Protein AF-A0A2P6SHW0-F1 (afdb_monomer_lite)

Structure (mmCIF, N/CA/C/O backbone):
data_AF-A0A2P6SHW0-F1
#
_entry.id   AF-A0A2P6SHW0-F1
#
loop_
_atom_site.group_PDB
_atom_site.id
_atom_site.type_symbol
_atom_site.label_atom_id
_atom_site.label_alt_id
_atom_site.label_comp_id
_atom_site.label_asym_id
_atom_site.label_entity_id
_atom_site.label_seq_id
_atom_site.pdbx_PDB_ins_code
_atom_site.Cartn_x
_atom_site.Cartn_y
_atom_site.Cartn_z
_atom_site.occupancy
_atom_site.B_iso_or_equiv
_atom_site.auth_seq_id
_atom_site.auth_comp_id
_atom_site.auth_asym_id
_atom_site.auth_atom_id
_atom_site.pdbx_PDB_model_num
ATOM 1 N N . MET A 1 1 ? 6.564 10.020 26.197 1.00 31.25 1 MET A N 1
ATOM 2 C CA . MET A 1 1 ? 7.421 9.644 25.057 1.00 31.25 1 MET A CA 1
ATOM 3 C C . MET A 1 1 ? 6.679 8.527 24.345 1.00 31.25 1 MET A C 1
ATOM 5 O O . MET A 1 1 ? 6.339 7.565 25.016 1.00 31.25 1 MET A O 1
ATOM 9 N N . TRP A 1 2 ? 6.265 8.712 23.091 1.00 43.66 2 TRP A N 1
ATOM 10 C CA . TRP A 1 2 ? 5.608 7.638 22.340 1.00 43.66 2 TRP A CA 1
ATOM 11 C C . TRP A 1 2 ? 6.715 6.735 21.805 1.00 43.66 2 TRP A C 1
ATOM 13 O O . TRP A 1 2 ? 7.603 7.234 21.118 1.00 43.66 2 TRP A O 1
ATOM 23 N N . GLU A 1 3 ? 6.705 5.453 22.159 1.00 49.56 3 GLU A N 1
ATOM 24 C CA . GLU A 1 3 ? 7.564 4.474 21.495 1.00 49.56 3 GLU A CA 1
ATOM 25 C C . GLU A 1 3 ? 7.088 4.370 20.046 1.00 49.56 3 GLU A C 1
ATOM 27 O O . GLU A 1 3 ? 5.957 3.966 19.769 1.00 49.56 3 GLU A O 1
ATOM 32 N N . GLN A 1 4 ? 7.917 4.843 19.118 1.00 46.69 4 GLN A N 1
ATOM 33 C CA . GLN A 1 4 ? 7.692 4.603 17.702 1.00 46.69 4 GLN A CA 1
ATOM 34 C C . GLN A 1 4 ? 7.961 3.119 17.456 1.00 46.69 4 GLN A C 1
ATOM 36 O O . GLN A 1 4 ? 9.050 2.636 17.750 1.00 46.69 4 GLN A O 1
ATOM 41 N N . SER A 1 5 ? 6.956 2.398 16.957 1.00 53.84 5 SER A N 1
ATOM 42 C CA . SER A 1 5 ? 7.150 1.029 16.479 1.00 53.84 5 SER A CA 1
ATOM 43 C C . SER A 1 5 ? 8.226 1.026 15.396 1.00 53.84 5 SER A C 1
ATOM 45 O O . SER A 1 5 ? 8.165 1.845 14.478 1.00 53.84 5 SER A O 1
ATOM 47 N N . GLU A 1 6 ? 9.167 0.082 15.475 1.00 58.34 6 GLU A N 1
ATOM 48 C CA . GLU A 1 6 ? 10.156 -0.171 14.418 1.00 58.34 6 GLU A CA 1
ATOM 49 C C . GLU A 1 6 ? 9.491 -0.469 13.066 1.00 58.34 6 GLU A C 1
ATOM 51 O O . GLU A 1 6 ? 10.109 -0.284 12.020 1.00 58.34 6 GLU A O 1
ATOM 56 N N . ASN A 1 7 ? 8.217 -0.883 13.075 1.00 60.38 7 ASN A N 1
ATOM 57 C CA . ASN A 1 7 ? 7.431 -1.106 11.874 1.00 60.38 7 ASN A CA 1
ATOM 58 C C . ASN A 1 7 ? 6.019 -0.495 12.027 1.00 60.38 7 ASN A C 1
ATOM 60 O O . ASN A 1 7 ? 5.117 -1.141 12.575 1.00 60.38 7 ASN A O 1
ATOM 64 N N . PRO A 1 8 ? 5.801 0.768 11.615 1.00 58.44 8 PRO A N 1
ATOM 65 C CA . PRO A 1 8 ? 4.510 1.441 11.780 1.00 58.44 8 PRO A CA 1
ATOM 66 C C . PRO A 1 8 ? 3.380 0.764 10.989 1.00 58.44 8 PRO A C 1
ATOM 68 O O . PRO A 1 8 ? 2.234 0.803 11.429 1.00 58.44 8 PRO A O 1
ATOM 71 N N . ASP A 1 9 ? 3.707 0.072 9.894 1.00 62.50 9 ASP A N 1
ATOM 72 C CA . ASP A 1 9 ? 2.746 -0.677 9.071 1.00 62.50 9 ASP A CA 1
ATOM 73 C C . ASP A 1 9 ? 2.290 -2.000 9.714 1.00 62.50 9 ASP A C 1
ATOM 75 O O . ASP A 1 9 ? 1.309 -2.599 9.275 1.00 62.50 9 ASP A O 1
ATOM 79 N N . ALA A 1 10 ? 2.967 -2.461 10.773 1.00 68.75 10 ALA A N 1
ATOM 80 C CA . ALA A 1 10 ? 2.590 -3.678 11.495 1.00 68.75 10 ALA A CA 1
ATOM 81 C C . ALA A 1 10 ? 1.446 -3.452 12.500 1.00 68.75 10 ALA A C 1
ATOM 83 O O . ALA A 1 10 ? 0.805 -4.411 12.938 1.00 68.75 10 ALA A O 1
ATOM 84 N N . ILE A 1 11 ? 1.178 -2.195 12.874 1.00 76.25 11 ILE A N 1
ATOM 85 C CA . ILE A 1 11 ? 0.118 -1.859 13.826 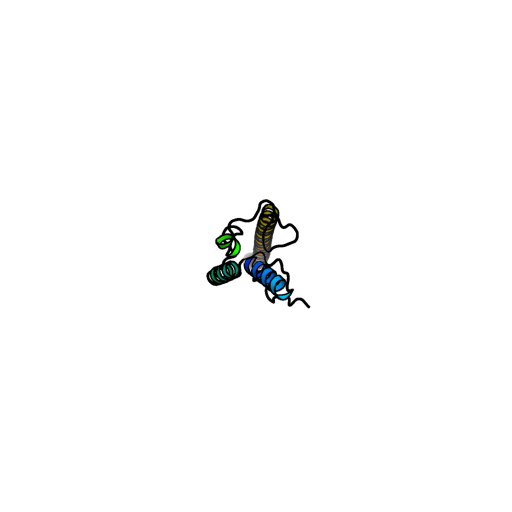1.00 76.25 11 ILE A CA 1
ATOM 86 C C . ILE A 1 11 ? -1.218 -1.830 13.086 1.00 76.25 11 ILE A C 1
ATOM 88 O O . ILE A 1 11 ? -1.475 -0.970 12.245 1.00 76.25 11 ILE A O 1
ATOM 92 N N . SER A 1 12 ? -2.119 -2.740 13.441 1.00 82.88 12 SER A N 1
ATOM 93 C CA . SER A 1 12 ? -3.476 -2.726 12.902 1.00 82.88 12 SER A CA 1
ATOM 94 C C . SER A 1 12 ? -4.404 -1.791 13.667 1.00 82.88 12 SER A C 1
ATOM 96 O O . SER A 1 12 ? -4.205 -1.464 14.839 1.00 82.88 12 SER A O 1
ATOM 98 N N . ARG A 1 13 ? -5.544 -1.500 13.038 1.00 85.88 13 ARG A N 1
ATOM 99 C CA . ARG A 1 13 ? -6.701 -0.884 13.694 1.00 85.88 13 ARG A CA 1
ATOM 100 C C . ARG A 1 13 ? -7.124 -1.608 14.977 1.00 85.88 13 ARG A C 1
ATOM 102 O O . ARG A 1 13 ? -7.507 -0.949 15.941 1.00 85.88 13 ARG A O 1
ATOM 109 N N . SER A 1 14 ? -7.070 -2.940 14.987 1.00 86.75 14 SER A N 1
ATOM 110 C CA . SER A 1 14 ? -7.445 -3.749 16.152 1.00 86.75 14 SER A CA 1
ATOM 111 C C . SER A 1 14 ? -6.499 -3.507 17.330 1.00 86.75 14 SER A C 1
ATOM 113 O O . SER A 1 14 ? -6.967 -3.352 18.455 1.00 86.75 14 SER A O 1
ATOM 115 N N . ASP A 1 15 ? -5.198 -3.363 17.069 1.00 86.75 15 ASP A N 1
ATOM 116 C CA . ASP A 1 15 ? -4.206 -3.049 18.105 1.00 86.75 15 ASP A CA 1
ATOM 117 C C . ASP A 1 15 ? -4.444 -1.645 18.670 1.00 86.75 15 ASP A C 1
ATOM 119 O O . ASP A 1 15 ? -4.453 -1.453 19.886 1.00 86.75 15 ASP A O 1
ATOM 123 N N . ILE A 1 16 ? -4.732 -0.669 17.801 1.00 85.69 16 ILE A N 1
ATOM 124 C CA . ILE A 1 16 ? -5.048 0.701 18.229 1.00 85.69 16 ILE A CA 1
ATOM 125 C C . ILE A 1 16 ? -6.323 0.722 19.082 1.00 85.69 16 ILE A C 1
ATOM 127 O O . ILE A 1 16 ? -6.365 1.403 20.109 1.00 85.69 16 ILE A O 1
ATOM 131 N N . TRP A 1 17 ? -7.357 -0.029 18.694 1.00 87.75 17 TRP A N 1
ATOM 132 C CA . TRP A 1 17 ? -8.601 -0.123 19.460 1.00 87.75 17 TRP A CA 1
ATOM 133 C C . TRP A 1 17 ? -8.371 -0.757 20.843 1.00 87.75 17 TRP A C 1
ATOM 135 O O . TRP A 1 17 ? -8.798 -0.185 21.848 1.00 87.75 17 TRP A O 1
ATOM 145 N N . ILE A 1 18 ? -7.619 -1.863 20.918 1.00 87.81 18 ILE A N 1
ATOM 146 C CA . ILE A 1 18 ? -7.246 -2.519 22.184 1.00 87.81 18 ILE A CA 1
ATOM 147 C C . ILE A 1 18 ? -6.459 -1.553 23.082 1.00 87.81 18 ILE A C 1
ATOM 149 O O . ILE A 1 18 ? -6.784 -1.391 24.260 1.00 87.81 18 ILE A O 1
ATOM 153 N N . HIS A 1 19 ? -5.453 -0.869 22.534 1.00 86.25 19 HIS A N 1
ATOM 154 C CA . HIS A 1 19 ? -4.653 0.096 23.288 1.00 86.25 19 HIS A CA 1
ATOM 155 C C . HIS A 1 19 ? -5.484 1.277 23.795 1.00 86.25 19 HIS A C 1
ATOM 157 O O . HIS A 1 19 ? -5.301 1.713 24.935 1.00 86.25 19 HIS A O 1
ATOM 163 N N . ALA A 1 20 ? -6.414 1.788 22.985 1.00 83.50 20 ALA A N 1
ATOM 164 C CA . ALA A 1 20 ? -7.306 2.870 23.388 1.00 83.50 20 ALA A CA 1
ATOM 165 C C . ALA A 1 20 ? -8.199 2.455 24.568 1.00 83.50 20 ALA A C 1
ATOM 167 O O . ALA A 1 20 ? -8.352 3.229 25.519 1.00 83.50 20 ALA A O 1
ATOM 168 N N . TYR A 1 21 ? -8.735 1.231 24.542 1.00 83.62 21 TYR A N 1
ATOM 169 C CA . TYR A 1 21 ? -9.495 0.670 25.657 1.00 83.62 21 TYR A CA 1
ATOM 170 C C . TYR A 1 21 ? -8.641 0.565 26.932 1.00 83.62 21 TYR A C 1
ATOM 172 O O . TYR A 1 21 ? -9.024 1.066 27.993 1.00 83.62 21 TYR A O 1
ATOM 180 N N . GLU A 1 22 ? -7.447 -0.027 26.844 1.00 84.12 22 GLU A N 1
ATOM 181 C CA . GLU A 1 22 ? -6.562 -0.196 28.004 1.00 84.12 22 GLU A CA 1
ATOM 182 C C . GLU A 1 22 ? -6.118 1.142 28.607 1.00 84.12 22 GLU A C 1
ATOM 184 O O . GLU A 1 22 ? -6.047 1.287 29.831 1.00 84.12 22 GLU A O 1
ATOM 189 N N . ALA A 1 23 ? -5.861 2.143 27.763 1.00 82.19 23 ALA A N 1
ATOM 190 C CA . ALA A 1 23 ? -5.525 3.491 28.201 1.00 82.19 23 ALA A CA 1
ATOM 191 C C . ALA A 1 23 ? -6.682 4.158 28.962 1.00 82.19 23 ALA A C 1
ATOM 193 O O . ALA A 1 23 ? -6.440 4.823 29.972 1.00 82.19 23 ALA A O 1
ATOM 194 N N . LYS A 1 24 ? -7.935 3.960 28.524 1.00 78.81 24 LYS A N 1
ATOM 195 C CA . LYS A 1 24 ? -9.123 4.445 29.249 1.00 78.81 24 LYS A CA 1
ATOM 196 C C . LYS A 1 24 ? -9.273 3.766 30.608 1.00 78.81 24 LYS A C 1
ATOM 198 O O . LYS A 1 24 ? -9.469 4.459 31.605 1.00 78.81 24 LYS A O 1
ATOM 203 N N . LYS A 1 25 ? -9.091 2.442 30.664 1.00 77.38 25 LYS A N 1
ATOM 204 C CA . LYS A 1 25 ? -9.150 1.667 31.913 1.00 77.38 25 LYS A CA 1
ATOM 205 C C . LYS A 1 25 ? -8.101 2.133 32.930 1.00 77.38 25 LYS A C 1
ATOM 207 O O . LYS A 1 25 ? -8.425 2.335 34.095 1.00 77.38 25 LYS A O 1
ATOM 212 N N . LYS A 1 26 ? -6.853 2.359 32.496 1.00 77.31 26 LYS A N 1
ATOM 213 C CA . LYS A 1 26 ? -5.766 2.849 33.370 1.00 77.31 26 LYS A CA 1
ATOM 214 C C . LYS A 1 26 ? -6.017 4.253 33.924 1.00 77.31 26 LYS A C 1
ATOM 216 O O . LYS A 1 26 ? -5.546 4.561 35.012 1.00 77.31 26 LYS A O 1
ATOM 221 N N . LYS A 1 27 ? -6.746 5.100 33.192 1.00 74.62 27 LYS A N 1
ATOM 222 C CA . LYS A 1 27 ? -7.087 6.464 33.626 1.00 74.62 27 LYS A CA 1
ATOM 223 C C . LYS A 1 27 ? -8.239 6.525 34.637 1.00 74.62 27 LYS A C 1
ATOM 225 O O . LYS A 1 27 ? -8.586 7.625 35.048 1.00 74.62 27 LYS A O 1
ATOM 230 N N . GLY A 1 28 ? -8.822 5.388 35.033 1.00 59.34 28 GLY A N 1
ATOM 231 C CA . GLY A 1 28 ? -9.915 5.356 36.010 1.00 59.34 28 GLY A CA 1
ATOM 232 C C . GLY A 1 28 ? -11.186 6.050 35.518 1.00 59.34 28 GLY A C 1
ATOM 233 O O . GLY A 1 28 ? -11.963 6.541 36.325 1.00 59.34 28 GLY A O 1
ATOM 234 N N . SER A 1 29 ? -11.384 6.131 34.198 1.00 59.28 29 SER A N 1
ATOM 235 C CA . SER A 1 29 ? -12.624 6.649 33.623 1.00 59.28 29 SER A CA 1
ATOM 236 C C . SER A 1 29 ? -13.778 5.746 34.065 1.00 59.28 29 SER A C 1
ATOM 238 O O . SER A 1 29 ? -13.797 4.575 33.707 1.00 59.28 29 SER A O 1
ATOM 240 N N . GLU A 1 30 ? -14.742 6.275 34.822 1.00 55.25 30 GLU A N 1
ATOM 241 C CA . GLU A 1 30 ? -15.989 5.570 35.188 1.00 55.25 30 GLU A CA 1
ATOM 242 C C . GLU A 1 30 ? -16.859 5.227 33.964 1.00 55.25 30 GLU A C 1
ATOM 244 O O . GLU A 1 30 ? -17.797 4.442 34.048 1.00 55.25 30 GLU A O 1
ATOM 249 N N . GLU A 1 31 ? -16.491 5.750 32.795 1.00 54.78 31 GLU A N 1
ATOM 250 C CA . GLU A 1 31 ? -17.109 5.519 31.496 1.00 54.78 31 GLU A CA 1
ATOM 251 C C . GLU A 1 31 ? -16.351 4.429 30.703 1.00 54.78 31 GLU A C 1
ATOM 253 O O . GLU A 1 31 ? -16.029 4.585 29.520 1.00 54.78 31 GLU A O 1
ATOM 258 N N . VAL A 1 32 ? -16.012 3.300 31.339 1.00 58.75 32 VAL A N 1
ATOM 259 C CA . VAL A 1 32 ? -15.626 2.096 30.581 1.00 58.75 32 VAL A CA 1
ATOM 260 C C . VAL A 1 32 ? -16.904 1.515 29.973 1.00 58.75 32 VAL A C 1
ATOM 262 O O . VAL A 1 32 ? -17.567 0.672 30.562 1.00 58.75 32 VAL A O 1
ATOM 265 N N . VAL A 1 33 ? -17.278 2.032 28.800 1.00 58.91 33 VAL A N 1
ATOM 266 C CA . VAL A 1 33 ? -18.514 1.669 28.076 1.00 58.91 33 VAL A CA 1
ATOM 267 C C . VAL A 1 33 ? -18.482 0.230 27.541 1.00 58.91 33 VAL A C 1
ATOM 269 O O . VAL A 1 33 ? -19.526 -0.354 27.270 1.00 58.91 33 VAL A O 1
ATOM 272 N N . GLU A 1 34 ? -17.295 -0.347 27.357 1.00 68.19 34 GLU A N 1
ATOM 273 C CA . GLU A 1 34 ? -17.113 -1.639 26.689 1.00 68.19 34 GLU A CA 1
ATOM 274 C C . GLU A 1 34 ? -16.863 -2.759 27.710 1.00 68.19 34 GLU A C 1
ATOM 276 O O . GLU A 1 34 ? -16.003 -2.640 28.583 1.00 68.19 34 GLU A O 1
ATOM 281 N N . ASP A 1 35 ? -17.619 -3.855 27.591 1.00 77.44 35 ASP A N 1
ATOM 282 C CA . ASP A 1 35 ? -17.512 -5.033 28.458 1.00 77.44 35 ASP A CA 1
ATOM 283 C C . ASP A 1 35 ? -16.103 -5.661 28.341 1.00 77.44 35 ASP A C 1
ATOM 285 O O . ASP A 1 35 ? -15.624 -5.888 27.222 1.00 77.44 35 ASP A O 1
ATOM 289 N N . PRO A 1 36 ? -15.408 -5.968 29.456 1.00 82.19 36 PRO A N 1
ATOM 290 C CA . PRO A 1 36 ? -14.113 -6.648 29.421 1.00 82.19 36 PRO A CA 1
ATOM 291 C C . PRO A 1 36 ? -14.105 -7.950 28.601 1.00 82.19 36 PRO A C 1
ATOM 293 O O . PRO A 1 36 ? -13.056 -8.295 28.045 1.00 82.19 36 PRO A O 1
ATOM 296 N N . GLU A 1 37 ? -15.235 -8.651 28.476 1.00 85.88 37 GLU A N 1
ATOM 297 C CA . GLU A 1 37 ? -15.334 -9.871 27.669 1.00 85.88 37 GLU A CA 1
ATOM 298 C C . GLU A 1 37 ? -15.245 -9.582 26.162 1.00 85.88 37 GLU A C 1
ATOM 300 O O . GLU A 1 37 ? -14.621 -10.344 25.423 1.00 85.88 37 GLU A O 1
ATOM 305 N N . ILE A 1 38 ? -15.760 -8.437 25.696 1.00 87.31 38 ILE A N 1
ATOM 306 C CA . ILE A 1 38 ? -15.634 -8.003 24.293 1.00 87.31 38 ILE A CA 1
ATOM 307 C C . ILE A 1 38 ? -14.159 -7.833 23.931 1.00 87.31 38 ILE A C 1
ATOM 309 O O . ILE A 1 38 ? -13.703 -8.300 22.889 1.00 87.31 38 ILE A O 1
ATOM 313 N N . VAL A 1 39 ? -13.379 -7.198 24.805 1.00 87.31 39 VAL A N 1
ATOM 314 C CA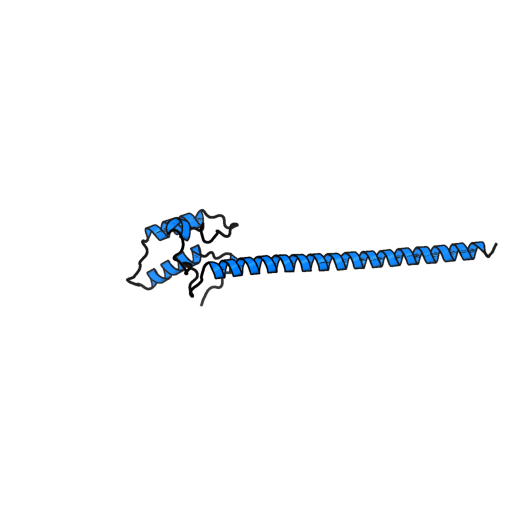 . VAL A 1 39 ? -11.952 -6.947 24.552 1.00 87.31 39 VAL A CA 1
ATOM 315 C C . VAL A 1 39 ? -11.171 -8.254 24.488 1.00 87.31 39 VAL A C 1
ATOM 317 O O . VAL A 1 39 ? -10.265 -8.396 23.666 1.00 87.31 39 VAL A O 1
ATOM 320 N N . LYS A 1 40 ? -11.538 -9.233 25.318 1.00 89.25 40 LYS A N 1
ATOM 321 C CA . LYS A 1 40 ? -10.957 -10.576 25.279 1.00 89.25 40 LYS A CA 1
ATOM 322 C C . LYS A 1 40 ? -11.265 -11.282 23.955 1.00 89.25 40 LYS A C 1
ATOM 324 O O . LYS A 1 40 ? -10.348 -11.840 23.355 1.00 89.25 40 LYS A O 1
ATOM 329 N N . GLN A 1 41 ? -12.500 -11.187 23.461 1.00 91.88 41 GLN A N 1
ATOM 330 C CA . GLN A 1 41 ? -12.876 -11.728 22.150 1.00 91.88 41 GLN A CA 1
ATOM 331 C C . GLN A 1 41 ? -12.115 -11.046 21.006 1.00 91.88 41 GLN A C 1
ATOM 333 O O . GLN A 1 41 ? -11.595 -11.732 20.129 1.00 91.88 41 GLN A O 1
ATOM 338 N N . VAL A 1 42 ? -11.973 -9.714 21.032 1.00 89.88 42 VAL A N 1
ATOM 339 C CA . VAL A 1 42 ? -11.198 -8.980 20.015 1.00 89.88 42 VAL A CA 1
ATOM 340 C C . VAL A 1 42 ? -9.727 -9.396 20.045 1.00 89.88 42 VAL A C 1
ATOM 342 O O . VAL A 1 42 ? -9.149 -9.640 18.990 1.00 89.88 42 VAL A O 1
ATOM 345 N N . LYS A 1 43 ? -9.119 -9.541 21.231 1.00 89.50 43 LYS A N 1
ATOM 346 C CA . LYS A 1 43 ? -7.738 -10.035 21.374 1.00 89.50 43 LYS A CA 1
ATOM 347 C C . LYS A 1 43 ? -7.567 -11.440 20.801 1.00 89.50 43 LYS A C 1
ATOM 349 O O . LYS A 1 43 ? -6.594 -11.688 20.098 1.00 89.50 43 LYS A O 1
ATOM 354 N N . GLN A 1 44 ? -8.516 -12.337 21.066 1.00 91.19 44 GLN A N 1
ATOM 355 C CA . GLN A 1 44 ? -8.499 -13.684 20.503 1.00 91.19 44 GLN A CA 1
ATOM 356 C C . GLN A 1 44 ? -8.602 -13.646 18.972 1.00 91.19 44 GLN A C 1
ATOM 358 O O . GLN A 1 44 ? -7.747 -14.205 18.293 1.00 91.19 44 GLN A O 1
ATOM 363 N N . LYS A 1 45 ? -9.584 -12.922 18.421 1.00 89.50 45 LYS A N 1
ATOM 364 C CA . LYS A 1 45 ? -9.743 -12.761 16.967 1.00 89.50 45 LYS A CA 1
ATOM 365 C C . LYS A 1 45 ? -8.540 -12.110 16.299 1.00 89.50 45 LYS A C 1
ATOM 367 O O . LYS A 1 45 ? -8.205 -12.457 15.173 1.00 89.50 45 LYS A O 1
ATOM 372 N N . ARG A 1 46 ? -7.869 -11.192 16.991 1.00 86.31 46 ARG A N 1
ATOM 373 C CA . ARG A 1 46 ? -6.634 -10.564 16.524 1.00 86.31 46 ARG A CA 1
ATOM 374 C C . ARG A 1 46 ? -5.465 -11.550 16.495 1.00 86.31 46 ARG A C 1
ATOM 376 O O . ARG A 1 46 ? -4.691 -11.509 15.551 1.00 86.31 46 ARG A O 1
ATOM 383 N N . ALA A 1 47 ? -5.354 -12.432 17.486 1.00 86.12 47 ALA A N 1
ATOM 384 C CA . ALA A 1 47 ? -4.337 -13.484 17.508 1.00 86.12 47 ALA A CA 1
ATOM 385 C C . ALA A 1 47 ? -4.596 -14.586 16.463 1.00 86.12 47 ALA A C 1
ATOM 387 O O . ALA A 1 47 ? -3.650 -15.178 15.959 1.00 86.12 47 ALA A O 1
ATOM 388 N N . GLU A 1 48 ? -5.865 -14.841 16.126 1.00 85.50 48 GLU A N 1
ATOM 389 C CA . GLU A 1 48 ? -6.277 -15.742 15.036 1.00 85.50 48 GLU A CA 1
ATOM 390 C C . GLU A 1 48 ? -6.030 -15.143 13.636 1.00 85.50 48 GLU A C 1
ATOM 392 O O . GLU A 1 48 ? -6.093 -15.864 12.642 1.00 85.50 48 GLU A O 1
ATOM 397 N N . GLN A 1 49 ? -5.775 -13.833 13.526 1.00 78.50 49 GLN A N 1
ATOM 398 C CA . GLN A 1 49 ? -5.491 -13.187 12.246 1.00 78.50 49 GLN A CA 1
ATOM 399 C C . GLN A 1 49 ? -4.032 -13.371 11.844 1.00 78.50 49 GLN A C 1
ATOM 401 O O . GLN A 1 49 ? -3.114 -12.970 12.557 1.00 78.50 49 GLN A O 1
ATOM 406 N N . GLU A 1 50 ? -3.836 -13.914 10.645 1.00 69.81 50 GLU A N 1
ATOM 407 C CA . GLU A 1 50 ? -2.518 -14.050 10.036 1.00 69.81 50 GLU A CA 1
ATOM 408 C C . GLU A 1 50 ? -1.845 -12.675 9.867 1.00 69.81 50 GLU A C 1
ATOM 410 O O . GLU A 1 50 ? -2.435 -11.774 9.261 1.00 69.81 50 GLU A O 1
ATOM 415 N N . PRO A 1 51 ? -0.588 -12.498 10.317 1.00 62.56 51 PRO A N 1
ATOM 416 C CA . PRO A 1 51 ? 0.115 -11.213 10.260 1.00 62.56 51 PRO A CA 1
ATOM 417 C C . PRO A 1 51 ? 0.398 -10.737 8.826 1.00 62.56 51 PRO A C 1
ATOM 419 O O . PRO A 1 51 ? 0.695 -9.565 8.613 1.00 62.56 51 PRO A O 1
ATOM 422 N N . SER A 1 52 ? 0.304 -11.632 7.837 1.00 57.62 52 SER A N 1
ATOM 423 C CA . SER A 1 52 ? 0.493 -11.315 6.415 1.00 57.62 52 SER A CA 1
ATOM 424 C C . SER A 1 52 ? -0.744 -10.707 5.746 1.00 57.62 52 SER A C 1
ATOM 426 O O . SER A 1 52 ? -0.640 -10.188 4.633 1.00 57.62 52 SER A O 1
ATOM 428 N N . GLN A 1 53 ? -1.909 -10.754 6.399 1.00 57.34 53 GLN A N 1
ATOM 429 C CA . GLN A 1 53 ? -3.139 -10.176 5.875 1.00 57.34 53 GLN A CA 1
ATOM 430 C C . GLN A 1 53 ? -3.401 -8.838 6.556 1.00 57.34 53 GLN A C 1
ATOM 432 O O . GLN A 1 53 ? -3.556 -8.766 7.771 1.00 57.34 53 GLN A O 1
ATOM 437 N N . THR A 1 54 ? -3.495 -7.767 5.770 1.00 61.78 54 THR A N 1
ATOM 438 C CA . THR A 1 54 ? -4.140 -6.536 6.227 1.00 61.78 54 THR A CA 1
ATOM 439 C C . THR A 1 54 ? -5.649 -6.773 6.150 1.00 61.78 54 THR A C 1
ATOM 441 O O . THR A 1 54 ? -6.209 -6.797 5.049 1.00 61.78 54 THR A O 1
ATOM 444 N N . PRO A 1 55 ? -6.337 -7.037 7.279 1.00 65.25 55 PRO A N 1
ATOM 445 C CA . PRO A 1 55 ? -7.753 -7.354 7.223 1.00 65.25 55 PRO A CA 1
ATOM 446 C C . PRO A 1 55 ? -8.522 -6.137 6.715 1.00 65.25 55 PRO A C 1
ATOM 448 O O . PRO A 1 55 ? -8.208 -4.986 7.041 1.00 65.25 55 PRO A O 1
ATOM 451 N N . SER A 1 56 ? -9.551 -6.390 5.908 1.00 76.62 56 SER A N 1
ATOM 452 C CA . SER A 1 56 ? -10.463 -5.334 5.487 1.00 76.62 56 SER A CA 1
ATOM 453 C C . SER A 1 56 ? -11.121 -4.709 6.728 1.00 76.62 56 SER A C 1
AT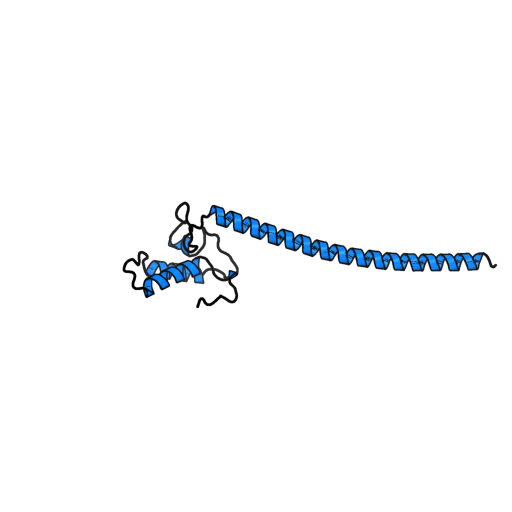OM 455 O O . SER A 1 56 ? -11.346 -5.385 7.732 1.00 76.62 56 SER A O 1
ATOM 457 N N . LEU A 1 57 ? -11.505 -3.428 6.662 1.00 78.12 57 LEU A N 1
ATOM 458 C CA . LEU A 1 57 ? -12.232 -2.763 7.761 1.00 78.12 57 LEU A CA 1
ATOM 459 C C . LEU A 1 57 ? -13.534 -3.488 8.160 1.00 78.12 57 LEU A C 1
ATOM 461 O O . LEU A 1 57 ? -14.067 -3.226 9.238 1.00 78.12 57 LEU A O 1
ATOM 465 N N . LYS A 1 58 ? -14.061 -4.351 7.281 1.00 80.19 58 LYS A N 1
ATOM 466 C CA . LYS A 1 58 ? -15.294 -5.119 7.485 1.00 80.19 58 LYS A CA 1
ATOM 467 C C . LYS A 1 58 ? -15.053 -6.473 8.149 1.00 80.19 58 LYS A C 1
ATOM 469 O O . LYS A 1 58 ? -15.968 -6.975 8.789 1.00 80.19 58 LYS A O 1
ATOM 474 N N . ASP A 1 59 ? -13.848 -7.022 8.016 1.00 84.50 59 ASP A N 1
ATOM 475 C CA . ASP A 1 59 ? -13.535 -8.401 8.407 1.00 84.50 59 ASP A CA 1
ATOM 476 C C . ASP A 1 59 ? -12.484 -8.481 9.523 1.00 84.50 59 ASP A C 1
ATOM 478 O O . ASP A 1 59 ? -12.111 -9.577 9.945 1.00 84.50 59 ASP A O 1
ATOM 482 N N . ASP A 1 60 ? -11.983 -7.340 10.005 1.00 87.00 60 ASP A N 1
ATOM 483 C CA . ASP A 1 60 ? -11.007 -7.311 11.090 1.00 87.00 60 ASP A CA 1
ATOM 484 C C . ASP A 1 60 ? -11.605 -7.736 12.448 1.00 87.00 60 ASP A C 1
ATOM 486 O O . ASP A 1 60 ? -12.813 -7.912 12.607 1.00 87.00 60 ASP A O 1
ATOM 490 N N . ALA A 1 61 ? -10.745 -7.916 13.456 1.00 89.06 61 ALA A N 1
ATOM 491 C CA . ALA A 1 61 ? -11.155 -8.503 14.731 1.00 89.06 61 ALA A CA 1
ATOM 492 C C . ALA A 1 61 ? -12.191 -7.631 15.458 1.00 89.06 61 ALA A C 1
ATOM 494 O O . ALA A 1 61 ? -13.121 -8.142 16.079 1.00 89.06 61 ALA A O 1
ATOM 495 N N . VAL A 1 62 ? -12.060 -6.307 15.335 1.00 89.00 62 VAL A N 1
ATOM 496 C CA . VAL A 1 62 ? -13.007 -5.342 15.902 1.00 89.00 62 VAL A CA 1
ATOM 497 C C . VAL A 1 62 ? -14.363 -5.447 15.205 1.00 89.00 62 VAL A C 1
ATOM 499 O O . VAL A 1 62 ? -15.384 -5.486 15.887 1.00 89.00 62 VAL A O 1
ATOM 502 N N . ALA A 1 63 ? -14.396 -5.533 13.873 1.00 88.75 63 ALA A N 1
ATOM 503 C CA . ALA A 1 63 ? -15.636 -5.652 13.110 1.00 88.75 63 ALA A CA 1
ATOM 504 C C . ALA A 1 63 ? -16.334 -7.002 13.323 1.00 88.75 63 ALA A C 1
ATOM 506 O O . ALA A 1 63 ? -17.561 -7.049 13.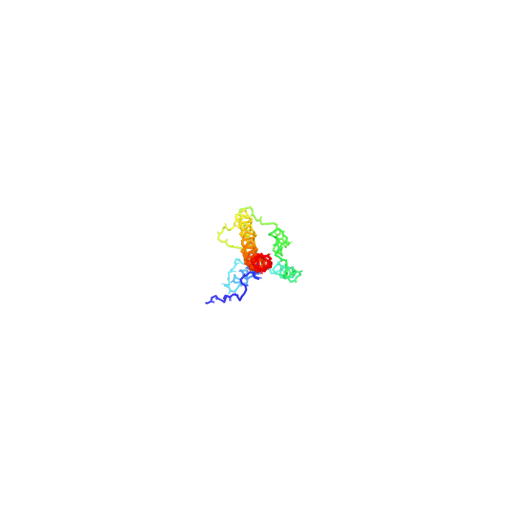372 1.00 88.75 63 ALA A O 1
ATOM 507 N N . GLN A 1 64 ? -15.580 -8.088 13.506 1.00 90.06 64 GLN A N 1
ATOM 508 C CA . GLN A 1 64 ? -16.151 -9.406 13.796 1.00 90.06 64 GLN A CA 1
ATOM 509 C C . GLN A 1 64 ? -16.860 -9.458 15.155 1.00 90.06 64 GLN A C 1
ATOM 511 O O . GLN A 1 64 ? -17.882 -10.129 15.280 1.00 90.06 64 GLN A O 1
ATOM 516 N N . VAL A 1 65 ? -16.336 -8.758 16.166 1.00 90.44 65 VAL A N 1
ATOM 517 C CA . VAL A 1 65 ? -16.896 -8.784 17.528 1.00 90.44 65 VAL A CA 1
ATOM 518 C C . VAL A 1 65 ? -17.952 -7.696 17.736 1.00 90.44 65 VAL A C 1
ATOM 520 O O . VAL A 1 65 ? -19.017 -7.964 18.283 1.00 90.44 65 VAL A O 1
ATOM 523 N N . LEU A 1 66 ? -17.682 -6.462 17.300 1.00 88.19 66 LEU A N 1
ATOM 524 C CA . LEU A 1 66 ? -18.575 -5.311 17.508 1.00 88.19 66 LEU A CA 1
ATOM 525 C C . LEU A 1 66 ? -19.548 -5.065 16.350 1.00 88.19 66 LEU A C 1
ATOM 527 O O . LEU A 1 66 ? -20.380 -4.154 16.420 1.00 88.19 66 LEU A O 1
ATOM 531 N N . GLY A 1 67 ? -19.423 -5.829 15.269 1.00 88.19 67 GLY A N 1
ATOM 532 C CA . GLY A 1 67 ? -20.137 -5.584 14.029 1.00 88.19 67 GLY A CA 1
ATOM 533 C C . GLY A 1 67 ? -19.564 -4.408 13.224 1.00 88.19 67 GLY A C 1
ATOM 534 O O . GLY A 1 67 ? -18.550 -3.798 13.587 1.00 88.19 67 GLY A O 1
ATOM 535 N N . PRO A 1 68 ? -20.227 -4.052 12.111 1.00 85.38 68 PRO A N 1
ATOM 536 C CA . PRO A 1 68 ? -19.756 -3.013 11.204 1.00 85.38 68 PRO A CA 1
ATOM 537 C C . PRO A 1 68 ? -19.603 -1.653 11.894 1.00 85.38 68 PRO A C 1
ATOM 539 O O . PRO A 1 68 ? -20.237 -1.348 12.912 1.00 85.38 68 PRO A O 1
ATOM 542 N N . ASP A 1 69 ? -18.742 -0.812 11.325 1.00 85.19 69 ASP A N 1
ATOM 543 C CA . ASP A 1 69 ? -18.531 0.539 11.831 1.00 85.19 69 ASP A CA 1
ATOM 544 C C . ASP A 1 69 ? -19.783 1.420 11.732 1.00 85.19 69 ASP A C 1
ATOM 546 O O . ASP A 1 69 ? -20.561 1.304 10.776 1.00 85.19 69 ASP A O 1
ATOM 550 N N . PRO A 1 70 ? -19.970 2.358 12.680 1.00 80.88 70 PRO A N 1
ATOM 551 C CA . PRO A 1 70 ? -21.026 3.349 12.590 1.00 80.88 70 PRO A CA 1
ATOM 552 C C . PRO A 1 70 ? -20.867 4.196 11.325 1.00 80.88 70 PRO A C 1
ATOM 554 O O . PRO A 1 70 ? -19.757 4.520 10.893 1.00 80.88 70 PRO A O 1
ATOM 557 N N . ARG A 1 71 ? -21.989 4.640 10.750 1.00 80.19 71 ARG A N 1
ATOM 558 C CA . ARG A 1 71 ? -21.956 5.516 9.573 1.00 80.19 71 ARG A CA 1
ATOM 559 C C . ARG A 1 71 ? -21.091 6.751 9.841 1.00 80.19 71 ARG A C 1
ATOM 561 O O . ARG A 1 71 ? -21.262 7.441 10.843 1.00 80.19 71 ARG A O 1
ATOM 568 N N . GLY A 1 72 ? -20.177 7.027 8.913 1.00 79.75 72 GLY A N 1
ATOM 569 C CA . GLY A 1 72 ? -19.345 8.228 8.934 1.00 79.75 72 GLY A CA 1
ATOM 570 C C . GLY A 1 72 ? -18.155 8.197 9.898 1.00 79.75 72 GLY A C 1
ATOM 571 O O . GLY A 1 72 ? -17.462 9.204 9.983 1.00 79.75 72 GLY A O 1
ATOM 572 N N . ARG A 1 73 ? -17.897 7.100 10.626 1.00 82.56 73 ARG A N 1
ATOM 573 C CA . ARG A 1 73 ? -16.768 7.016 11.568 1.00 82.56 73 ARG A CA 1
ATOM 574 C C . ARG A 1 73 ? -16.165 5.620 11.599 1.00 82.56 73 ARG A C 1
ATOM 576 O O . ARG A 1 73 ? -16.896 4.650 11.715 1.00 82.56 73 ARG A O 1
ATOM 583 N N . VAL A 1 74 ? -14.842 5.535 11.574 1.00 84.19 74 VAL A N 1
ATOM 584 C CA . VAL A 1 74 ? -14.109 4.275 11.738 1.00 84.19 74 VAL A CA 1
ATOM 585 C C . VAL A 1 74 ? -13.606 4.152 13.176 1.00 84.19 74 VAL A C 1
ATOM 587 O O . VAL A 1 74 ? -12.907 5.044 13.669 1.00 84.19 74 VAL A O 1
ATOM 590 N N . ARG A 1 75 ? -13.960 3.058 13.868 1.00 84.94 75 ARG A N 1
ATOM 591 C CA . ARG A 1 75 ? -13.449 2.782 15.223 1.00 84.94 75 ARG A CA 1
ATOM 592 C C . ARG A 1 75 ? -11.930 2.593 15.190 1.00 84.94 75 ARG A C 1
ATOM 594 O O . ARG A 1 75 ? -11.375 2.134 14.201 1.00 84.94 75 ARG A O 1
ATOM 601 N N . GLY A 1 76 ? -11.242 2.965 16.268 1.00 78.00 76 GLY A N 1
ATOM 602 C CA . GLY A 1 76 ? -9.800 2.714 16.406 1.00 78.00 76 GLY A CA 1
ATOM 603 C C . GLY A 1 76 ? -8.877 3.559 15.516 1.00 78.00 76 GLY A C 1
ATOM 604 O O . GLY A 1 76 ? -7.676 3.362 15.576 1.00 78.00 76 GLY A O 1
ATOM 605 N N . LEU A 1 77 ? -9.387 4.510 14.723 1.00 76.75 77 LEU A N 1
ATOM 606 C CA . LEU A 1 77 ? -8.555 5.404 13.891 1.00 76.75 77 LEU A CA 1
ATOM 607 C C . LEU A 1 77 ? -8.573 6.880 14.327 1.00 76.75 77 LEU A C 1
ATOM 609 O O . LEU A 1 77 ? -7.766 7.672 13.846 1.00 76.75 77 LEU A O 1
ATOM 613 N N . GLY A 1 78 ? -9.444 7.256 15.271 1.00 71.50 78 GLY A N 1
ATOM 614 C CA . GLY A 1 78 ? -9.525 8.625 15.797 1.00 71.50 78 GLY A CA 1
ATOM 615 C C . GLY A 1 78 ? -9.882 9.688 14.741 1.00 71.50 78 GLY A C 1
ATOM 616 O O . GLY A 1 78 ? -10.237 9.375 13.606 1.00 71.50 78 GLY A O 1
ATOM 617 N N . PHE A 1 79 ? -9.846 10.965 15.146 1.00 69.06 79 PHE A N 1
ATOM 618 C CA . PHE A 1 79 ? -9.857 12.162 14.276 1.00 69.06 79 PHE A CA 1
ATOM 619 C C . PHE A 1 79 ? -10.921 12.237 13.160 1.00 69.06 79 PHE A C 1
ATOM 621 O O . PHE A 1 79 ? -10.722 12.911 12.151 1.00 69.06 79 PHE A O 1
ATOM 628 N N . GLY A 1 80 ? -12.064 11.567 13.319 1.00 69.31 80 GLY A N 1
ATOM 629 C CA . GLY A 1 80 ? -13.119 11.579 12.303 1.00 69.31 80 GLY A CA 1
ATOM 630 C C . GLY A 1 80 ? -12.725 10.865 11.007 1.00 69.31 80 GLY A C 1
ATOM 631 O O . GLY A 1 80 ? -13.182 11.255 9.935 1.00 69.31 80 GLY A O 1
ATOM 632 N N . ALA A 1 81 ? -11.875 9.834 11.079 1.00 79.31 81 ALA A N 1
ATOM 633 C CA . ALA A 1 81 ? -11.619 8.965 9.937 1.00 79.31 81 ALA A CA 1
ATOM 634 C C . ALA A 1 81 ? -12.938 8.358 9.421 1.00 79.31 81 ALA A C 1
ATOM 636 O O . ALA A 1 81 ? -13.709 7.773 10.184 1.00 79.31 81 ALA A O 1
ATOM 637 N N . VAL A 1 82 ? -13.189 8.507 8.119 1.00 84.12 82 VAL A N 1
ATOM 638 C CA . VAL A 1 82 ? -14.394 8.020 7.429 1.00 84.12 82 VAL A CA 1
ATOM 639 C C . VAL A 1 82 ? -13.992 6.882 6.488 1.00 84.12 82 VAL A C 1
ATOM 641 O O . VAL A 1 82 ? -12.947 7.007 5.842 1.00 84.12 82 VAL A O 1
ATOM 644 N N . P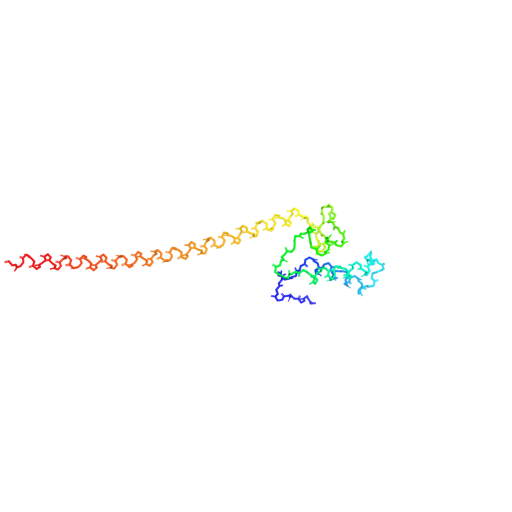RO A 1 83 ? -14.805 5.815 6.338 1.00 79.75 83 PRO A N 1
ATOM 645 C CA . PRO A 1 83 ? -14.473 4.694 5.455 1.00 79.75 83 PRO A CA 1
ATOM 646 C C . PRO A 1 83 ? -14.080 5.117 4.032 1.00 79.75 83 PRO A C 1
ATOM 648 O O . PRO A 1 83 ? -13.068 4.662 3.512 1.00 79.75 83 PRO A O 1
ATOM 651 N N . SER A 1 84 ? -14.807 6.066 3.433 1.00 81.69 84 SER A N 1
ATOM 652 C CA . SER A 1 84 ? -14.531 6.558 2.076 1.00 81.69 84 SER A CA 1
ATOM 653 C C . SER A 1 84 ? -13.153 7.211 1.932 1.00 81.69 84 SER A C 1
ATOM 655 O O . SER A 1 84 ? -12.495 7.056 0.904 1.00 81.69 84 SER A O 1
ATOM 657 N N . LYS A 1 85 ? -12.690 7.924 2.966 1.00 83.69 85 LYS A N 1
ATOM 658 C CA . LYS A 1 85 ? -11.368 8.560 2.977 1.00 83.69 85 LYS A CA 1
ATOM 659 C C . LYS A 1 85 ? -10.255 7.514 3.058 1.00 83.69 85 LYS A C 1
ATOM 661 O O . LYS A 1 85 ? -9.256 7.655 2.360 1.00 83.69 85 LYS A O 1
ATOM 666 N N . LEU A 1 86 ? -10.452 6.471 3.864 1.00 81.62 86 LEU A N 1
ATOM 667 C CA . LEU A 1 86 ? -9.536 5.331 3.958 1.00 81.62 86 LEU A CA 1
ATOM 668 C C . LEU A 1 86 ? -9.458 4.574 2.635 1.00 81.62 86 LEU A C 1
ATOM 670 O O . LEU A 1 86 ? -8.367 4.396 2.109 1.00 81.62 86 LEU A O 1
ATOM 674 N N . GLU A 1 87 ? -10.600 4.226 2.041 1.00 82.19 87 GLU A N 1
ATOM 675 C CA . GLU A 1 87 ? -10.634 3.556 0.737 1.00 82.19 87 GLU A CA 1
ATOM 676 C C . GLU A 1 87 ? -9.915 4.366 -0.347 1.00 82.19 87 GLU A C 1
ATOM 678 O O . GLU A 1 87 ? -9.168 3.807 -1.152 1.00 82.19 87 GLU A O 1
ATOM 683 N N . TYR A 1 88 ? -10.116 5.688 -0.369 1.00 84.31 88 TYR A N 1
ATOM 684 C CA . TYR A 1 88 ? -9.406 6.569 -1.290 1.00 84.31 88 TYR A CA 1
ATOM 685 C C . TYR A 1 88 ? -7.893 6.544 -1.043 1.00 84.31 88 TYR A C 1
ATOM 687 O O . TYR A 1 88 ? -7.132 6.371 -1.992 1.00 84.31 88 TYR A O 1
ATOM 695 N N . GLN A 1 89 ? -7.446 6.656 0.211 1.00 85.06 89 GLN A N 1
ATOM 696 C CA . GLN A 1 89 ? -6.021 6.600 0.554 1.00 85.06 89 GLN A CA 1
ATOM 697 C C . GLN A 1 89 ? -5.384 5.264 0.163 1.00 85.06 89 GLN A C 1
ATOM 699 O O . GLN A 1 89 ? -4.327 5.267 -0.463 1.00 85.06 89 GLN A O 1
ATOM 704 N N . THR A 1 90 ? -6.042 4.137 0.441 1.00 83.00 90 THR A N 1
ATOM 705 C CA . THR A 1 90 ? -5.557 2.808 0.041 1.00 83.00 90 THR A CA 1
ATOM 706 C C . THR A 1 90 ? -5.439 2.696 -1.479 1.00 83.00 90 THR A C 1
ATOM 708 O O . THR A 1 90 ? -4.415 2.243 -1.992 1.00 83.00 90 THR A O 1
ATOM 711 N N . LYS A 1 91 ? -6.449 3.166 -2.228 1.00 86.06 91 LYS A N 1
ATOM 712 C CA . LYS A 1 91 ? -6.410 3.181 -3.700 1.00 86.06 91 LYS A CA 1
ATOM 713 C C . LYS A 1 91 ? -5.255 4.030 -4.224 1.00 86.06 91 LYS A C 1
ATOM 715 O O . LYS A 1 91 ? -4.511 3.567 -5.085 1.00 86.06 91 LYS A O 1
ATOM 720 N N . VAL A 1 92 ? -5.082 5.240 -3.698 1.00 89.62 92 VAL A N 1
ATOM 721 C CA . VAL A 1 92 ? -3.987 6.139 -4.088 1.00 89.62 92 VAL A CA 1
ATOM 722 C C . VAL A 1 92 ? -2.633 5.505 -3.780 1.00 89.62 92 VAL A C 1
ATOM 724 O O . VAL A 1 92 ? -1.803 5.433 -4.680 1.00 89.62 92 VAL A O 1
ATOM 727 N N . GLY A 1 93 ? -2.439 4.969 -2.573 1.00 87.31 93 GLY A N 1
ATOM 728 C CA . GLY A 1 93 ? -1.201 4.292 -2.179 1.00 87.31 93 GLY A CA 1
ATOM 729 C C . GLY A 1 93 ? -0.862 3.117 -3.097 1.00 87.31 93 GLY A C 1
ATOM 730 O O . GLY A 1 93 ? 0.245 3.045 -3.622 1.00 87.31 93 GLY A O 1
ATOM 731 N N . SER A 1 94 ? -1.842 2.257 -3.401 1.00 86.88 94 SER A N 1
ATOM 732 C CA . SER A 1 94 ? -1.644 1.136 -4.334 1.00 86.88 94 SER A CA 1
ATOM 733 C C . SER A 1 94 ? -1.272 1.600 -5.748 1.00 86.88 94 SER A C 1
ATOM 735 O O . SER A 1 94 ? -0.423 1.000 -6.406 1.00 86.88 94 SER A O 1
ATOM 737 N N . LYS A 1 95 ? -1.872 2.701 -6.220 1.00 93.69 95 LYS A N 1
ATOM 738 C CA . LYS A 1 95 ? -1.566 3.275 -7.531 1.00 93.69 95 LYS A CA 1
ATOM 739 C C . LYS A 1 95 ? -0.153 3.852 -7.565 1.00 93.69 95 LYS A C 1
ATOM 741 O O . LYS A 1 95 ? 0.543 3.636 -8.549 1.00 93.69 95 LYS A O 1
ATOM 746 N N . VAL A 1 96 ? 0.262 4.552 -6.510 1.00 95.00 96 VAL A N 1
ATOM 747 C CA . VAL A 1 96 ? 1.617 5.105 -6.383 1.00 95.00 96 VAL A CA 1
ATOM 748 C C . VAL A 1 96 ? 2.650 3.980 -6.380 1.00 95.00 96 VAL A C 1
ATOM 750 O O . VAL A 1 96 ? 3.525 3.995 -7.236 1.00 95.00 96 VAL A O 1
ATOM 753 N N . ALA A 1 97 ? 2.477 2.948 -5.551 1.00 92.19 97 ALA A N 1
ATOM 754 C CA . ALA A 1 97 ? 3.393 1.805 -5.506 1.00 92.19 97 ALA A CA 1
ATOM 755 C C . ALA A 1 97 ? 3.522 1.094 -6.870 1.00 92.19 97 ALA A C 1
ATOM 757 O O . ALA A 1 97 ? 4.614 0.720 -7.302 1.00 92.19 97 ALA A O 1
ATOM 758 N N . ASN A 1 98 ? 2.408 0.942 -7.594 1.00 94.81 98 ASN A N 1
ATOM 759 C CA . ASN A 1 98 ? 2.424 0.372 -8.941 1.00 94.81 98 ASN A CA 1
ATOM 760 C C . ASN A 1 98 ? 3.173 1.260 -9.944 1.00 94.81 98 ASN A C 1
ATOM 762 O O . ASN A 1 98 ? 3.932 0.743 -10.764 1.00 94.81 98 ASN A O 1
ATOM 766 N N . LEU A 1 99 ? 2.971 2.579 -9.886 1.00 96.19 99 LEU A N 1
ATOM 767 C CA . LEU A 1 99 ? 3.673 3.531 -10.748 1.00 96.19 99 LEU A CA 1
ATOM 768 C C . LEU A 1 99 ? 5.173 3.559 -10.442 1.00 96.19 99 LEU A C 1
ATOM 770 O O . LEU A 1 99 ? 5.975 3.516 -11.368 1.00 96.19 99 LEU A O 1
ATOM 774 N N . GLU A 1 100 ? 5.563 3.551 -9.171 1.00 95.88 100 GLU A N 1
ATOM 775 C CA . GLU A 1 100 ? 6.967 3.479 -8.751 1.00 95.88 100 GLU A CA 1
ATOM 776 C C . GLU A 1 100 ? 7.645 2.213 -9.286 1.00 95.88 100 GLU A C 1
ATOM 778 O O . GLU A 1 100 ? 8.733 2.283 -9.863 1.00 95.88 100 GLU A O 1
ATOM 783 N N . LYS A 1 101 ? 6.968 1.060 -9.197 1.00 95.81 101 LYS A N 1
ATOM 784 C CA . LYS A 1 101 ? 7.460 -0.197 -9.776 1.00 95.81 101 LYS A CA 1
ATOM 785 C C . LYS A 1 101 ? 7.604 -0.116 -11.297 1.00 95.81 101 LYS A C 1
ATOM 787 O O . LYS A 1 101 ? 8.599 -0.589 -11.841 1.00 95.81 101 LYS A O 1
ATOM 792 N N . GLN A 1 102 ? 6.636 0.481 -11.994 1.00 96.31 102 GLN A N 1
ATOM 793 C CA . GLN A 1 102 ? 6.716 0.671 -13.447 1.00 96.31 102 GLN A CA 1
ATOM 794 C C . GLN A 1 102 ? 7.892 1.566 -13.840 1.00 96.31 102 GLN A C 1
ATOM 796 O O . GLN A 1 102 ? 8.644 1.204 -14.742 1.00 96.31 102 GLN A O 1
ATOM 801 N N . VAL A 1 103 ? 8.085 2.688 -13.142 1.00 97.38 103 VAL A N 1
ATOM 802 C CA . VAL A 1 103 ? 9.204 3.610 -13.381 1.00 97.38 103 VAL A CA 1
ATOM 803 C C . VAL A 1 103 ? 10.542 2.918 -13.121 1.00 97.38 103 VAL A C 1
ATOM 805 O O . VAL A 1 103 ? 11.454 3.034 -13.937 1.00 97.38 103 VAL A O 1
ATOM 808 N N . SER A 1 104 ? 10.653 2.147 -12.036 1.00 96.38 104 SER A N 1
ATOM 809 C CA . SER A 1 104 ? 11.862 1.378 -11.719 1.00 96.38 104 SER A CA 1
ATOM 810 C C . SER A 1 104 ? 12.198 0.364 -12.818 1.00 96.38 104 SER A C 1
ATOM 812 O O . SER A 1 104 ? 13.319 0.352 -13.332 1.00 96.38 104 SER A O 1
ATOM 814 N N . ASN A 1 105 ? 11.208 -0.413 -13.264 1.00 96.50 105 ASN A N 1
ATOM 815 C CA . ASN A 1 105 ? 11.380 -1.370 -14.358 1.00 96.50 105 ASN A CA 1
ATOM 816 C C . ASN A 1 105 ? 11.756 -0.671 -15.674 1.00 96.50 105 ASN A C 1
ATOM 818 O O . ASN A 1 105 ? 12.615 -1.147 -16.413 1.00 96.50 105 ASN A O 1
ATOM 822 N N . GLN A 1 106 ? 11.131 0.469 -15.976 1.00 97.00 106 GLN A N 1
ATOM 823 C CA . GLN A 1 106 ? 11.440 1.237 -17.178 1.00 97.00 106 GLN A CA 1
ATOM 824 C C . GLN A 1 106 ? 12.874 1.773 -17.144 1.00 97.00 106 GLN A C 1
ATOM 826 O O . GLN A 1 106 ? 13.573 1.694 -18.152 1.00 97.00 106 GLN A O 1
ATOM 831 N N . ALA A 1 107 ? 13.340 2.263 -15.993 1.00 96.50 107 ALA A N 1
ATOM 832 C CA . ALA A 1 107 ? 14.719 2.705 -15.819 1.00 96.50 107 ALA A CA 1
ATOM 833 C C . ALA A 1 107 ? 15.715 1.559 -16.053 1.00 96.50 107 ALA A C 1
ATOM 835 O O . ALA A 1 107 ? 16.680 1.731 -16.796 1.00 96.50 107 ALA A O 1
ATOM 836 N N . GLN A 1 108 ? 15.451 0.373 -15.496 1.00 96.25 108 GLN A N 1
ATOM 837 C CA . GLN A 1 108 ? 16.281 -0.815 -15.725 1.00 96.25 108 GLN A CA 1
ATOM 838 C C . GLN A 1 108 ? 16.317 -1.220 -17.205 1.00 96.25 108 GLN A C 1
ATOM 840 O O . GLN A 1 108 ? 17.391 -1.496 -17.739 1.00 96.25 108 GLN A O 1
ATOM 845 N N . ASN A 1 109 ? 15.168 -1.186 -17.884 1.00 96.69 109 ASN A N 1
ATOM 846 C CA . ASN A 1 109 ? 15.079 -1.492 -19.311 1.00 96.69 109 ASN A CA 1
ATOM 847 C C . ASN A 1 109 ? 15.843 -0.480 -20.178 1.00 96.69 109 ASN A C 1
ATOM 849 O O . ASN A 1 109 ? 16.501 -0.866 -21.137 1.00 96.69 109 ASN A O 1
ATOM 853 N N . MET A 1 110 ? 15.799 0.814 -19.849 1.00 97.00 110 MET A N 1
ATOM 854 C CA . MET A 1 110 ? 16.575 1.820 -20.585 1.00 97.00 110 MET A CA 1
ATOM 855 C C . MET A 1 110 ? 18.083 1.601 -20.428 1.00 97.00 110 MET A C 1
ATOM 857 O O . MET A 1 110 ? 18.834 1.774 -21.389 1.00 97.00 110 MET A O 1
ATOM 861 N N . VAL A 1 111 ? 18.534 1.197 -19.237 1.00 96.69 111 VAL A N 1
ATOM 862 C CA . VAL A 1 111 ? 19.947 0.877 -18.991 1.00 96.69 111 VAL A CA 1
ATOM 863 C C . VAL A 1 111 ? 20.376 -0.346 -19.801 1.00 96.69 111 VAL A C 1
ATOM 865 O O . VAL A 1 111 ? 21.406 -0.286 -20.472 1.00 96.69 111 VAL A O 1
ATOM 868 N N . SER A 1 112 ? 19.589 -1.427 -19.803 1.00 96.12 112 SER A N 1
ATOM 869 C CA . SER A 1 112 ? 19.928 -2.631 -20.575 1.00 96.12 112 SER A CA 1
ATOM 870 C C . SER A 1 112 ? 19.947 -2.363 -22.081 1.00 96.12 112 SER A C 1
ATOM 872 O O . SER A 1 112 ? 20.898 -2.750 -22.759 1.00 96.12 112 SER A O 1
ATOM 874 N N . GLN A 1 113 ? 18.967 -1.615 -22.593 1.00 96.44 113 GLN A N 1
ATOM 875 C CA . GLN A 1 113 ? 18.936 -1.191 -23.995 1.00 96.44 113 GLN A CA 1
ATOM 876 C C . GLN A 1 113 ? 20.142 -0.322 -24.361 1.00 96.44 113 GLN A C 1
ATOM 878 O O . GLN A 1 113 ? 20.726 -0.498 -25.428 1.00 96.44 113 GLN A O 1
ATOM 883 N N . SER A 1 114 ? 20.549 0.595 -23.480 1.00 95.88 114 SER A N 1
ATOM 884 C CA . SER A 1 114 ? 21.718 1.449 -23.720 1.00 95.88 114 SER A CA 1
ATOM 885 C C . SER A 1 114 ? 23.006 0.626 -23.834 1.00 95.88 114 SER A C 1
ATOM 887 O O . SER A 1 114 ? 23.799 0.861 -24.743 1.00 95.88 114 SER A O 1
ATOM 889 N N . GLN A 1 115 ? 23.179 -0.383 -22.974 1.00 96.44 115 GLN A N 1
ATOM 890 C CA . GLN A 1 115 ? 24.319 -1.308 -23.032 1.00 96.44 115 GLN A CA 1
ATOM 891 C C . GLN A 1 115 ? 24.316 -2.151 -24.313 1.00 96.44 115 GLN A C 1
ATOM 893 O O . GLN A 1 115 ? 25.365 -2.394 -24.907 1.00 96.44 115 GLN A O 1
ATOM 898 N N . GLU A 1 116 ? 23.146 -2.604 -24.759 1.00 96.38 116 GLU A N 1
ATOM 899 C CA . GLU A 1 116 ? 23.023 -3.380 -25.993 1.00 96.38 116 GLU A CA 1
ATOM 900 C C . GLU A 1 116 ? 23.336 -2.532 -27.231 1.00 96.38 116 GLU A C 1
ATOM 902 O O . GLU A 1 116 ? 24.070 -2.975 -28.115 1.00 96.38 116 GLU A O 1
ATOM 907 N N . ILE A 1 117 ? 22.879 -1.276 -27.255 1.00 97.44 117 ILE A N 1
ATOM 908 C CA . ILE A 1 117 ? 23.242 -0.305 -28.295 1.00 97.44 117 ILE A CA 1
ATOM 909 C C . ILE A 1 117 ? 24.758 -0.080 -28.326 1.00 97.44 117 ILE A C 1
ATOM 911 O O . ILE A 1 117 ? 25.338 0.002 -29.407 1.00 97.44 117 ILE A O 1
ATOM 915 N N . GLU A 1 118 ? 25.410 0.026 -27.170 1.00 96.75 118 GLU A N 1
ATOM 916 C CA . GLU A 1 118 ? 26.861 0.213 -27.089 1.00 96.75 118 GLU A CA 1
ATOM 917 C C . GLU A 1 118 ? 27.623 -0.991 -27.659 1.00 96.75 118 GLU A C 1
ATOM 919 O O . GLU A 1 118 ? 28.473 -0.821 -28.533 1.00 96.75 118 GLU A O 1
ATOM 924 N N . ARG A 1 119 ? 27.223 -2.216 -27.299 1.00 96.75 119 ARG A N 1
ATOM 925 C CA . ARG A 1 119 ? 27.788 -3.447 -27.880 1.00 96.75 119 ARG A CA 1
ATOM 926 C C . ARG A 1 119 ? 27.581 -3.529 -29.390 1.00 96.75 119 ARG A C 1
ATOM 928 O O . ARG A 1 119 ? 28.491 -3.907 -30.123 1.00 96.75 119 ARG A O 1
ATOM 935 N N . LEU A 1 120 ? 26.393 -3.168 -29.880 1.00 97.06 120 LEU A N 1
ATOM 936 C CA . LEU A 1 120 ? 26.117 -3.152 -31.319 1.00 97.06 120 LEU A CA 1
ATOM 937 C C . LEU A 1 120 ? 27.005 -2.140 -32.052 1.00 97.06 120 LEU A C 1
ATOM 939 O O . LEU A 1 120 ? 27.496 -2.445 -33.138 1.00 97.06 120 LEU A O 1
ATOM 943 N N . LYS A 1 121 ? 27.262 -0.966 -31.459 1.00 96.31 121 LYS A N 1
ATOM 944 C CA . LYS A 1 121 ? 28.197 0.022 -32.022 1.00 96.31 121 LYS A CA 1
ATOM 945 C C . LYS A 1 121 ? 29.612 -0.540 -32.138 1.00 96.31 121 LYS A C 1
ATOM 947 O O . LYS A 1 121 ? 30.238 -0.355 -33.181 1.00 96.31 121 LYS A O 1
ATOM 952 N N . GLU A 1 122 ? 30.097 -1.249 -31.120 1.00 96.88 122 GLU A N 1
ATOM 953 C CA . GLU A 1 122 ? 31.409 -1.909 -31.160 1.00 96.88 122 GLU A CA 1
ATOM 954 C C . GLU A 1 122 ? 31.479 -2.957 -32.276 1.00 96.88 122 GLU A C 1
ATOM 956 O O . GLU A 1 122 ? 32.401 -2.936 -33.094 1.00 96.88 122 GLU A O 1
ATOM 961 N N . VAL A 1 123 ? 30.471 -3.831 -32.381 1.00 96.94 123 VAL A N 1
ATOM 962 C CA . VAL A 1 123 ? 30.408 -4.850 -33.441 1.00 96.94 123 VAL A CA 1
ATOM 963 C C . VAL A 1 123 ? 30.424 -4.199 -34.825 1.00 96.94 123 VAL A C 1
ATOM 965 O O . VAL A 1 123 ? 31.215 -4.598 -35.679 1.00 96.94 123 VAL A O 1
ATOM 968 N N . VAL A 1 124 ? 29.620 -3.156 -35.048 1.00 97.06 124 VAL A N 1
ATOM 969 C CA . VAL A 1 124 ? 29.605 -2.430 -36.328 1.00 97.06 124 VAL A CA 1
ATOM 970 C C . VAL A 1 124 ? 30.975 -1.820 -36.636 1.00 97.06 124 VAL A C 1
ATOM 972 O O . VAL A 1 124 ? 31.466 -1.982 -37.754 1.00 97.06 124 VAL A O 1
ATOM 975 N N . ALA A 1 125 ? 31.632 -1.187 -35.660 1.00 95.88 125 ALA A N 1
ATOM 976 C CA . ALA A 1 125 ? 32.968 -0.620 -35.847 1.00 95.88 125 ALA A CA 1
ATOM 977 C C . ALA A 1 125 ? 34.001 -1.690 -36.248 1.00 95.88 125 ALA A C 1
ATOM 979 O O . ALA A 1 125 ? 34.779 -1.481 -37.181 1.00 95.88 125 ALA A O 1
ATOM 980 N N . THR A 1 126 ? 33.974 -2.864 -35.606 1.00 95.81 126 THR A N 1
ATOM 981 C CA . THR A 1 126 ? 34.888 -3.969 -35.952 1.00 95.81 126 THR A CA 1
ATOM 982 C C . THR A 1 126 ? 34.645 -4.527 -37.357 1.00 95.81 126 THR A C 1
ATOM 984 O O . THR A 1 126 ? 35.604 -4.804 -38.082 1.00 95.81 126 THR A O 1
ATOM 987 N N . LEU A 1 127 ? 33.383 -4.656 -37.779 1.00 95.44 127 LEU A N 1
ATOM 988 C CA . LEU A 1 127 ? 33.027 -5.132 -39.119 1.00 95.44 127 LEU A CA 1
ATOM 989 C C . LEU A 1 127 ? 33.436 -4.135 -40.207 1.00 95.44 127 LEU A C 1
ATOM 991 O O . LEU A 1 127 ? 33.962 -4.546 -41.244 1.00 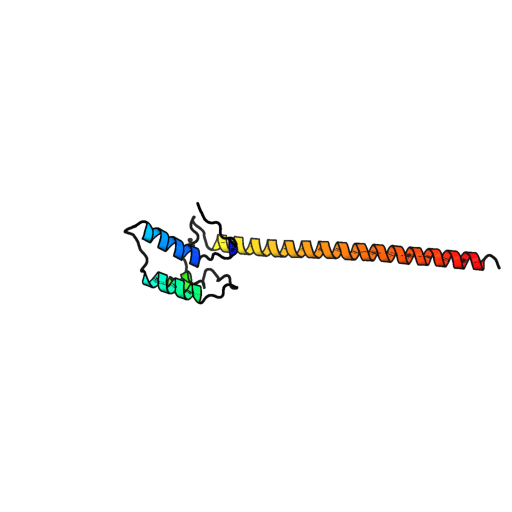95.44 127 LEU A O 1
ATOM 995 N N . LEU A 1 128 ? 33.252 -2.835 -39.963 1.00 95.06 128 LEU A N 1
ATOM 996 C CA . LEU A 1 128 ? 33.691 -1.783 -40.881 1.00 95.06 128 LEU A CA 1
ATOM 997 C C . LEU A 1 128 ? 35.211 -1.812 -41.066 1.00 95.06 128 LEU A C 1
ATOM 999 O O . LEU A 1 128 ? 35.673 -1.911 -42.205 1.00 95.06 128 LEU A O 1
ATOM 1003 N N . ALA A 1 129 ? 35.972 -1.853 -39.968 1.00 93.19 129 ALA A N 1
ATOM 1004 C CA . ALA A 1 129 ? 37.432 -1.946 -40.007 1.00 93.19 129 ALA A CA 1
ATOM 1005 C C . ALA A 1 129 ? 37.921 -3.205 -40.750 1.00 93.19 129 ALA A C 1
ATOM 1007 O O . ALA A 1 129 ? 38.881 -3.157 -41.523 1.00 93.19 129 ALA A O 1
ATOM 1008 N N . ARG A 1 130 ? 37.236 -4.342 -40.564 1.00 93.88 130 ARG A N 1
ATOM 1009 C CA . ARG A 1 130 ? 37.524 -5.579 -41.303 1.00 93.88 130 ARG A CA 1
ATOM 1010 C C . ARG A 1 130 ? 37.272 -5.416 -42.806 1.00 93.88 130 ARG A C 1
ATOM 1012 O O . ARG A 1 130 ? 38.135 -5.783 -43.600 1.00 93.88 130 ARG A O 1
ATOM 1019 N N . SER A 1 131 ? 36.136 -4.834 -43.189 1.00 91.25 131 SER A N 1
ATOM 1020 C CA . SER A 1 131 ? 35.774 -4.617 -44.597 1.00 91.25 131 SER A CA 1
ATOM 1021 C C . SER A 1 131 ? 36.739 -3.672 -45.326 1.00 91.25 131 SER A C 1
ATOM 1023 O O . SER A 1 131 ? 37.040 -3.868 -46.503 1.00 91.25 131 SER A O 1
ATOM 1025 N N . GLU A 1 132 ? 37.257 -2.652 -44.634 1.00 89.69 132 GLU A N 1
ATOM 1026 C CA . GLU A 1 132 ? 38.263 -1.727 -45.166 1.00 89.69 132 GLU A CA 1
ATOM 1027 C C . GLU A 1 132 ? 39.588 -2.433 -45.438 1.00 89.69 132 GLU A C 1
ATOM 1029 O O . GLU A 1 132 ? 40.179 -2.261 -46.505 1.00 89.69 132 GLU A O 1
ATOM 1034 N N . LYS A 1 133 ? 40.026 -3.284 -44.506 1.00 85.19 133 LYS A N 1
ATOM 1035 C CA . LYS A 1 133 ? 41.245 -4.080 -44.662 1.00 85.19 133 LYS A CA 1
ATOM 1036 C C . LYS A 1 133 ? 41.145 -5.060 -45.834 1.00 85.19 133 LYS A C 1
ATOM 1038 O O . LYS A 1 133 ? 42.091 -5.185 -46.608 1.00 85.19 133 LYS A O 1
ATOM 1043 N N . GLU A 1 134 ? 40.001 -5.726 -45.985 1.00 85.56 134 GLU A N 1
ATOM 1044 C CA . GLU A 1 134 ? 39.744 -6.648 -47.099 1.00 85.56 134 GLU A CA 1
ATOM 1045 C C . GLU A 1 134 ? 39.733 -5.916 -48.455 1.00 85.56 134 GLU A C 1
ATOM 1047 O O . GLU A 1 134 ? 40.363 -6.387 -49.402 1.00 85.56 134 GLU A O 1
ATOM 1052 N N . ARG A 1 135 ? 39.122 -4.722 -48.544 1.00 82.25 135 ARG A N 1
ATOM 1053 C CA . ARG A 1 135 ? 39.169 -3.884 -49.760 1.00 82.25 135 ARG A CA 1
ATOM 1054 C C . ARG A 1 135 ? 40.584 -3.449 -50.135 1.00 82.25 135 ARG A C 1
ATOM 1056 O O . ARG A 1 135 ? 40.961 -3.565 -51.298 1.00 82.25 135 ARG A O 1
ATOM 1063 N N . ASN A 1 136 ? 41.375 -2.974 -49.176 1.00 78.31 136 ASN A N 1
ATOM 1064 C CA . ASN A 1 136 ? 42.727 -2.473 -49.452 1.00 78.31 136 ASN A CA 1
ATOM 1065 C C . ASN A 1 136 ? 43.677 -3.581 -49.941 1.00 78.31 136 ASN A C 1
ATOM 1067 O O . ASN A 1 136 ? 44.524 -3.339 -50.803 1.00 78.31 136 ASN A O 1
ATOM 1071 N N . ASN A 1 137 ? 43.500 -4.810 -49.449 1.00 74.38 137 ASN A N 1
ATOM 1072 C CA . ASN A 1 137 ? 44.269 -5.967 -49.907 1.00 74.38 137 ASN A CA 1
ATOM 1073 C C . ASN A 1 137 ? 43.934 -6.372 -51.352 1.00 74.38 137 ASN A C 1
ATOM 1075 O O . ASN A 1 137 ? 44.813 -6.842 -52.066 1.00 74.38 137 ASN A O 1
ATOM 1079 N N . HIS A 1 138 ? 42.688 -6.182 -51.796 1.00 65.50 138 HIS A N 1
ATOM 1080 C CA . HIS A 1 138 ? 42.240 -6.593 -53.131 1.00 65.50 138 HIS A CA 1
ATOM 1081 C C . HIS A 1 138 ? 42.632 -5.606 -54.247 1.00 65.50 138 HIS A C 1
ATOM 1083 O O . HIS A 1 138 ? 42.660 -5.989 -55.412 1.00 65.50 138 HIS A O 1
ATOM 1089 N N . VAL A 1 139 ? 42.928 -4.349 -53.897 1.00 66.81 139 VAL A N 1
ATOM 1090 C CA . VAL A 1 139 ? 43.380 -3.289 -54.826 1.00 66.81 139 VAL A CA 1
ATOM 1091 C C . VAL A 1 139 ? 44.904 -3.315 -55.041 1.00 66.81 139 VAL A C 1
ATOM 1093 O O . VAL A 1 139 ? 45.406 -2.685 -55.965 1.00 66.81 139 VAL A O 1
ATOM 1096 N N . SER A 1 140 ? 45.648 -4.044 -54.201 1.00 57.38 140 SER A N 1
ATOM 1097 C CA . SER A 1 140 ? 47.121 -4.083 -54.215 1.00 57.38 140 SER A CA 1
ATOM 1098 C C . SER A 1 140 ? 47.720 -5.320 -54.915 1.00 57.38 140 SER A C 1
ATOM 1100 O O . SER A 1 140 ? 48.925 -5.546 -54.801 1.00 57.38 140 SER A O 1
ATOM 1102 N N . LEU A 1 141 ? 46.898 -6.120 -55.605 1.00 50.03 141 LEU A N 1
ATOM 1103 C CA . LEU A 1 141 ? 47.278 -7.282 -56.429 1.00 50.03 141 LEU A CA 1
ATOM 1104 C C . LEU A 1 141 ? 46.942 -7.009 -57.896 1.00 50.03 141 LEU A C 1
ATOM 1106 O O . LEU A 1 141 ? 47.755 -7.413 -58.755 1.00 50.03 141 LEU A O 1
#

Foldseek 3Di:
DDPDPPDVVLDALLNLLLVVLVVCVVVVPPPSVDDPVLSVQLVVQQVVDDSPDRDDLCGHSNCVRVNHDDAQARHSPDDSDHPVVVVVVVVVVVVVVVVVVVVVVVVVVVVVVVVVVVVVVVVVVVVVVVVVVVVVVVVVD

Sequence (141 aa):
MWEQSENPDAISRSDIWIHAYEAKKKKGSEEVVEDPEIVKQVKQKRAEQEPSQTPSLKDDAVAQVLGPDPRGRVRGLGFGAVPSKLEYQTKVGSKVANLEKQVSNQAQNMVSQSQEIERLKEVVATLLARSEKERNNHVSL

Secondary structure (DSSP, 8-state):
-----S-GGG--HHHHHHHHHHHHHHTT-S---S-HHHHHHHHHHHHTS-TT----TTTSHHHHHH-SPPTT--TTS-TT--HHHHHHHHHHHHHHHHHHHHHHHHHHHHHHHHHHHHHHHHHHHHHHHHHHHHHHHHH--

Radius of gyration: 31.02 Å; chains: 1; bounding box: 69×28×92 Å

pLDDT: mean 81.86, std 13.82, range [31.25, 97.44]

Organism: Rosa chinensis (NCBI:txid74649)

InterPro domains:
  IPR004252 Probable transposase, Ptta/En/Spm, plant [PF03004] (7-80)